Protein AF-A0A7L3KL77-F1 (afdb_monomer)

Radius of gyration: 14.62 Å; Cα contacts (8 Å, |Δi|>4): 148; chains: 1; bounding box: 32×28×43 Å

Mean predicted aligned error: 2.87 Å

Structure (mmCIF, N/CA/C/O backbone):
data_AF-A0A7L3KL77-F1
#
_entry.id   AF-A0A7L3KL77-F1
#
loop_
_atom_site.group_PDB
_atom_site.id
_atom_site.type_symbol
_atom_site.label_atom_id
_atom_sit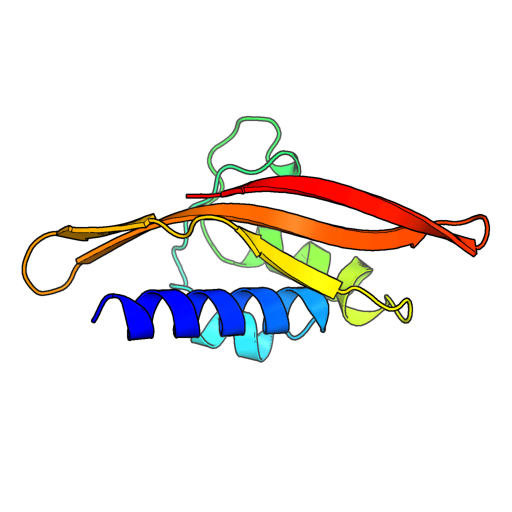e.label_alt_id
_atom_site.label_comp_id
_atom_site.label_asym_id
_atom_site.label_entity_id
_atom_site.label_seq_id
_atom_site.pdbx_PDB_ins_code
_atom_site.Cartn_x
_atom_site.Cartn_y
_atom_site.Cartn_z
_atom_site.occupancy
_atom_site.B_iso_or_equiv
_atom_site.auth_seq_id
_atom_site.auth_comp_id
_atom_site.auth_asym_id
_atom_site.auth_atom_id
_atom_site.pdbx_PDB_model_num
ATOM 1 N N . ARG A 1 1 ? -11.208 10.706 14.301 1.00 85.50 1 ARG A N 1
ATOM 2 C CA . ARG A 1 1 ? -11.342 9.278 13.919 1.00 85.50 1 ARG A CA 1
ATOM 3 C C . ARG A 1 1 ? -11.305 8.999 12.419 1.00 85.50 1 ARG A C 1
ATOM 5 O O . ARG A 1 1 ? -10.241 8.639 11.952 1.00 85.50 1 ARG A O 1
ATOM 12 N N . LYS A 1 2 ? -12.370 9.197 11.617 1.00 94.06 2 LYS A N 1
ATOM 13 C CA . LYS A 1 2 ? -12.310 8.886 10.161 1.00 94.06 2 LYS A CA 1
ATOM 14 C C . LYS A 1 2 ? -11.172 9.611 9.423 1.00 94.06 2 LYS A C 1
ATOM 16 O O . LYS A 1 2 ? -10.428 8.984 8.688 1.00 94.06 2 LYS A O 1
ATOM 21 N N . GLN A 1 3 ? -11.009 10.909 9.683 1.00 95.50 3 GLN A N 1
ATOM 22 C CA . GLN A 1 3 ? -9.917 11.716 9.119 1.00 95.50 3 GLN A CA 1
ATOM 23 C C . GLN A 1 3 ? -8.521 11.270 9.584 1.00 95.50 3 GLN A C 1
ATOM 25 O O . GLN A 1 3 ? -7.562 11.402 8.840 1.00 95.50 3 GLN A O 1
ATOM 30 N N . GLU A 1 4 ? -8.397 10.715 10.793 1.00 96.31 4 GLU A N 1
ATOM 31 C CA . GLU A 1 4 ? -7.112 10.203 11.292 1.00 96.31 4 GLU A CA 1
ATOM 32 C C . GLU A 1 4 ? -6.728 8.908 10.577 1.00 96.31 4 GLU A C 1
ATOM 34 O O . GLU A 1 4 ? -5.576 8.769 10.192 1.00 96.31 4 GLU A O 1
ATOM 39 N N . ILE A 1 5 ? -7.692 8.007 10.340 1.00 97.88 5 ILE A N 1
ATOM 40 C CA . ILE A 1 5 ? -7.462 6.786 9.554 1.00 97.88 5 ILE A CA 1
ATOM 41 C C . ILE A 1 5 ? -7.016 7.147 8.136 1.00 97.88 5 ILE A C 1
ATOM 43 O O . ILE A 1 5 ? -5.992 6.649 7.692 1.00 97.88 5 ILE A O 1
ATOM 47 N N . ILE A 1 6 ? -7.714 8.078 7.470 1.00 97.88 6 ILE A N 1
ATOM 48 C CA . ILE A 1 6 ? -7.322 8.555 6.132 1.00 97.88 6 ILE A CA 1
ATOM 49 C C . ILE A 1 6 ? -5.896 9.115 6.157 1.00 97.88 6 ILE A C 1
ATOM 51 O O . ILE A 1 6 ? -5.075 8.726 5.334 1.00 97.88 6 ILE A O 1
ATOM 55 N N . LYS A 1 7 ? -5.574 9.964 7.138 1.00 97.81 7 LYS A N 1
ATOM 56 C CA . LYS A 1 7 ? -4.239 10.553 7.274 1.00 97.81 7 LYS A CA 1
ATOM 57 C C . LYS A 1 7 ? -3.145 9.502 7.495 1.00 97.81 7 LYS A C 1
ATOM 59 O O . LYS A 1 7 ? -2.063 9.625 6.931 1.00 97.81 7 LYS A O 1
ATOM 64 N N . ILE A 1 8 ? -3.401 8.478 8.310 1.00 98.06 8 ILE A N 1
ATOM 65 C CA . ILE A 1 8 ? -2.444 7.382 8.528 1.00 98.06 8 ILE A CA 1
ATOM 66 C C . ILE A 1 8 ? -2.271 6.566 7.240 1.00 98.06 8 ILE A C 1
ATOM 68 O O . ILE A 1 8 ? -1.147 6.218 6.889 1.00 98.06 8 ILE A O 1
ATOM 72 N N . THR A 1 9 ? -3.348 6.315 6.490 1.00 98.31 9 THR A N 1
ATOM 73 C CA . THR A 1 9 ? -3.274 5.660 5.175 1.00 98.31 9 THR A CA 1
ATOM 74 C C . THR A 1 9 ? -2.462 6.483 4.168 1.00 98.31 9 THR A C 1
ATOM 76 O O . THR A 1 9 ? -1.654 5.921 3.433 1.00 98.31 9 THR A O 1
ATOM 79 N N . GLU A 1 10 ? -2.610 7.810 4.152 1.00 97.81 10 GLU A N 1
ATOM 80 C CA . GLU A 1 10 ? -1.788 8.700 3.318 1.00 97.81 10 GLU A CA 1
ATOM 81 C C . GLU A 1 10 ? -0.299 8.599 3.682 1.00 97.81 10 GLU A C 1
ATOM 83 O O . GLU A 1 10 ? 0.538 8.455 2.791 1.00 97.81 10 GLU A O 1
ATOM 88 N N . GLN A 1 11 ? 0.029 8.592 4.979 1.00 98.25 11 GLN A N 1
ATOM 89 C CA . GLN A 1 11 ? 1.403 8.420 5.471 1.00 98.25 11 GLN A CA 1
ATOM 90 C C . GLN A 1 11 ? 1.987 7.049 5.106 1.00 98.25 11 GLN A C 1
ATOM 92 O O . GLN A 1 11 ? 3.151 6.954 4.720 1.00 98.25 11 GLN A O 1
ATOM 97 N N . LEU A 1 12 ? 1.177 5.990 5.183 1.00 98.31 12 LEU A N 1
ATOM 98 C CA . LEU A 1 12 ? 1.571 4.644 4.770 1.00 98.31 12 LEU A CA 1
ATOM 99 C C . LEU A 1 12 ? 1.932 4.604 3.278 1.00 98.31 12 LEU A C 1
ATOM 101 O O . LEU A 1 12 ? 2.976 4.078 2.898 1.00 98.31 12 LEU A O 1
ATOM 105 N N . ILE A 1 13 ? 1.089 5.195 2.429 1.00 97.44 13 ILE A N 1
ATOM 106 C CA . ILE A 1 13 ? 1.313 5.271 0.979 1.00 97.44 13 ILE A CA 1
ATOM 107 C C . ILE A 1 13 ? 2.544 6.122 0.652 1.00 97.44 13 ILE A C 1
ATOM 109 O O . ILE A 1 13 ? 3.297 5.785 -0.262 1.00 97.44 13 ILE A O 1
ATOM 113 N N . GLU A 1 14 ? 2.766 7.215 1.381 1.00 96.31 14 GLU A N 1
ATOM 114 C CA . GLU A 1 14 ? 3.960 8.047 1.234 1.00 96.31 14 GLU A CA 1
ATOM 115 C C . GLU A 1 14 ? 5.237 7.261 1.558 1.00 96.31 14 GLU A C 1
ATOM 117 O O . GLU A 1 14 ? 6.185 7.295 0.772 1.00 96.31 14 GLU A O 1
ATOM 122 N N . ALA A 1 15 ? 5.238 6.481 2.644 1.00 97.12 15 ALA A N 1
ATOM 123 C CA . ALA A 1 15 ? 6.352 5.600 2.987 1.00 97.12 15 ALA A CA 1
ATOM 124 C C . ALA A 1 15 ? 6.650 4.590 1.863 1.00 97.12 15 ALA A C 1
ATOM 126 O O . ALA A 1 15 ? 7.804 4.433 1.463 1.00 97.12 15 ALA A O 1
ATOM 127 N N . VAL A 1 16 ? 5.613 3.971 1.282 1.00 96.44 16 VAL A N 1
ATOM 128 C CA . VAL A 1 16 ? 5.753 3.067 0.123 1.00 96.44 16 VAL A CA 1
ATOM 129 C C . VAL A 1 16 ? 6.335 3.795 -1.093 1.00 96.44 16 VAL A C 1
ATOM 131 O O . VAL A 1 16 ? 7.287 3.307 -1.700 1.00 96.44 16 VAL A O 1
ATOM 134 N N . ASN A 1 17 ? 5.797 4.964 -1.453 1.00 94.50 17 ASN A N 1
ATOM 135 C CA . ASN A 1 17 ? 6.242 5.721 -2.630 1.00 94.50 17 ASN A CA 1
ATOM 136 C C . ASN A 1 17 ? 7.699 6.190 -2.513 1.00 94.50 17 ASN A C 1
ATOM 138 O O . ASN A 1 17 ? 8.398 6.245 -3.522 1.00 94.50 17 ASN A O 1
ATOM 142 N N . ASN A 1 18 ? 8.150 6.501 -1.297 1.00 94.06 18 ASN A N 1
ATOM 143 C CA . ASN A 1 18 ? 9.521 6.924 -1.018 1.00 94.06 18 ASN A CA 1
ATOM 144 C C . ASN A 1 18 ? 10.482 5.746 -0.788 1.00 94.06 18 ASN A C 1
ATOM 146 O O . ASN A 1 18 ? 11.681 5.963 -0.618 1.00 94.06 18 ASN A O 1
ATOM 150 N N . GLY A 1 19 ? 9.979 4.508 -0.750 1.00 95.56 19 GLY A N 1
ATOM 151 C CA . GLY A 1 19 ? 10.781 3.341 -0.391 1.00 95.56 19 GLY A CA 1
ATOM 152 C C . GLY A 1 19 ? 11.332 3.397 1.039 1.00 95.56 19 GLY A C 1
ATOM 153 O O . GLY A 1 19 ? 12.381 2.811 1.305 1.00 95.56 19 GLY A O 1
ATOM 154 N N . ASP A 1 20 ? 10.637 4.077 1.955 1.00 96.44 20 ASP A N 1
ATOM 155 C CA . ASP A 1 20 ? 11.007 4.194 3.367 1.00 96.44 20 ASP A CA 1
ATOM 156 C C . ASP A 1 20 ? 10.393 3.046 4.179 1.00 96.44 20 ASP A C 1
ATOM 158 O O . ASP A 1 20 ? 9.260 3.111 4.669 1.00 96.44 20 ASP A O 1
ATOM 162 N N . PHE A 1 21 ? 11.162 1.964 4.314 1.00 97.56 21 PHE A N 1
ATOM 163 C CA . PHE A 1 21 ? 10.721 0.794 5.068 1.00 97.56 21 PHE A CA 1
ATOM 164 C C . PHE A 1 21 ? 10.583 1.078 6.568 1.00 97.56 21 PHE A C 1
ATOM 166 O O . PHE A 1 21 ? 9.746 0.469 7.230 1.00 97.56 21 PHE A O 1
ATOM 173 N N . GLU A 1 22 ? 11.380 1.991 7.126 1.00 97.56 22 GLU A N 1
ATOM 174 C CA . GLU A 1 22 ? 11.331 2.284 8.558 1.00 97.56 22 GLU A CA 1
ATOM 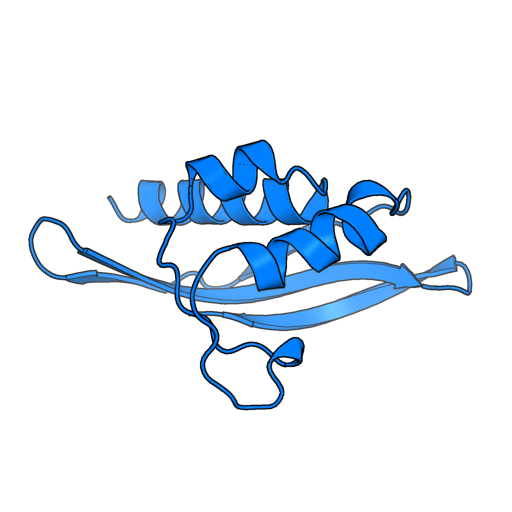175 C C . GLU A 1 22 ? 10.028 3.007 8.918 1.00 97.56 22 GLU A C 1
ATOM 177 O O . GLU A 1 22 ? 9.382 2.662 9.909 1.00 97.56 22 GLU A O 1
ATOM 182 N N . ALA A 1 23 ? 9.608 3.976 8.100 1.00 97.94 23 ALA A N 1
ATOM 183 C CA . ALA A 1 23 ? 8.316 4.636 8.254 1.00 97.94 23 ALA A CA 1
ATOM 184 C C . ALA A 1 23 ? 7.146 3.660 8.054 1.00 97.94 23 ALA A C 1
ATOM 186 O O . ALA A 1 23 ? 6.216 3.655 8.860 1.00 97.94 23 ALA A O 1
ATOM 187 N N . TYR A 1 24 ? 7.221 2.793 7.038 1.00 98.44 24 TYR A N 1
ATOM 188 C CA . TYR A 1 24 ? 6.219 1.752 6.786 1.00 98.44 24 TYR A CA 1
ATOM 189 C C . TYR A 1 24 ? 6.068 0.805 7.991 1.00 98.44 24 TYR A C 1
ATOM 191 O O . TYR A 1 24 ? 4.966 0.612 8.506 1.00 98.44 24 TYR A O 1
ATOM 199 N N . ALA A 1 25 ? 7.182 0.296 8.526 1.00 97.94 25 ALA A N 1
ATOM 200 C CA . ALA A 1 25 ? 7.192 -0.631 9.658 1.00 97.94 25 ALA A CA 1
ATOM 201 C C . ALA A 1 25 ? 6.743 -0.011 10.993 1.00 97.94 25 ALA A C 1
ATOM 203 O O . ALA A 1 25 ? 6.365 -0.742 11.902 1.00 97.94 25 ALA A O 1
ATOM 204 N N . LYS A 1 26 ? 6.770 1.322 11.139 1.00 98.06 26 LYS A N 1
ATOM 205 C CA . LYS A 1 26 ? 6.211 2.013 12.318 1.00 98.06 26 LYS A CA 1
ATOM 206 C C . LYS A 1 26 ? 4.685 2.075 12.307 1.00 98.06 26 LYS A C 1
ATOM 208 O O . LYS A 1 26 ? 4.089 2.263 13.364 1.00 98.06 26 LYS A O 1
ATOM 213 N N . ILE A 1 27 ? 4.073 1.986 11.127 1.00 97.94 27 ILE A N 1
ATOM 214 C CA . ILE A 1 27 ? 2.619 2.062 10.947 1.00 97.94 27 ILE A CA 1
ATOM 215 C C . ILE A 1 27 ? 2.003 0.659 10.957 1.00 97.94 27 ILE A C 1
ATOM 217 O O . ILE A 1 27 ? 0.926 0.467 11.518 1.00 97.94 27 ILE A O 1
ATOM 221 N N . CYS A 1 28 ? 2.675 -0.314 10.341 1.00 98.00 28 CYS A N 1
ATOM 222 C CA . CYS A 1 28 ? 2.187 -1.684 10.220 1.00 98.00 28 CYS A CA 1
ATOM 223 C C . CYS A 1 28 ? 2.465 -2.530 11.469 1.00 98.00 28 CYS A C 1
ATOM 225 O O . CYS A 1 28 ? 3.524 -2.430 12.087 1.00 98.00 28 CYS A O 1
ATOM 227 N N . ASP A 1 29 ? 1.528 -3.422 11.794 1.00 98.12 29 ASP A N 1
ATOM 228 C CA . ASP A 1 29 ? 1.743 -4.457 12.805 1.00 98.12 29 ASP A CA 1
ATOM 229 C C . ASP A 1 29 ? 2.804 -5.474 12.322 1.00 98.12 29 ASP A C 1
ATOM 231 O O . ASP A 1 29 ? 2.795 -5.840 11.144 1.00 98.12 29 ASP A O 1
ATOM 235 N N . PRO A 1 30 ? 3.716 -5.970 13.181 1.00 97.69 30 PRO A 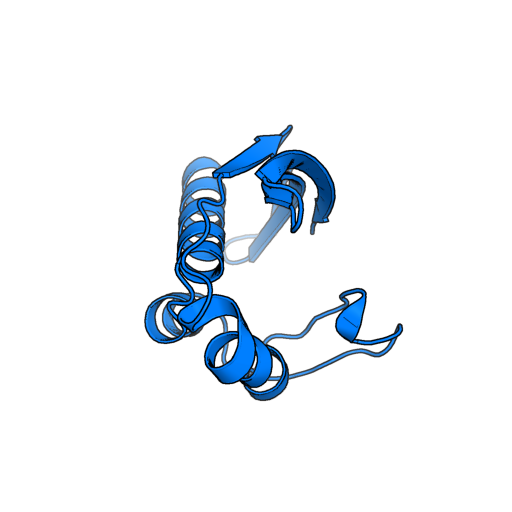N 1
ATOM 236 C CA . PRO A 1 30 ? 4.702 -6.979 12.785 1.00 97.69 30 PRO A CA 1
ATOM 237 C C . PRO A 1 30 ? 4.104 -8.288 12.246 1.00 97.69 30 PRO A C 1
ATOM 239 O O . PRO A 1 30 ? 4.780 -8.975 11.482 1.00 97.69 30 PRO A O 1
ATOM 242 N N . GLY A 1 31 ? 2.873 -8.629 12.641 1.00 97.44 31 GLY A N 1
ATOM 243 C CA . GLY A 1 31 ? 2.074 -9.752 12.147 1.00 97.44 31 GLY A CA 1
ATOM 244 C C . GLY A 1 31 ? 1.050 -9.345 11.082 1.00 97.44 31 GLY A C 1
ATOM 245 O O . GLY A 1 31 ? 0.020 -10.006 10.949 1.00 97.44 31 GLY A O 1
ATOM 246 N N . LEU A 1 32 ? 1.293 -8.249 10.347 1.00 98.06 32 LEU A N 1
ATOM 247 C CA . LEU A 1 32 ? 0.457 -7.818 9.224 1.00 98.06 32 LEU A CA 1
ATOM 248 C C . LEU A 1 32 ? 0.176 -8.992 8.281 1.00 98.06 32 LEU A C 1
ATOM 250 O O . LEU A 1 32 ? 1.084 -9.731 7.907 1.00 98.06 32 LEU A O 1
ATOM 254 N N . THR A 1 33 ? -1.081 -9.123 7.865 1.00 98.25 33 THR A N 1
ATOM 255 C CA . THR A 1 33 ? -1.481 -10.069 6.823 1.00 98.25 33 THR A CA 1
ATOM 256 C C . THR A 1 33 ? -1.832 -9.320 5.546 1.00 98.25 33 THR A C 1
ATOM 258 O O . THR A 1 33 ? -2.326 -8.193 5.612 1.00 98.25 33 THR A O 1
ATOM 261 N N . SER A 1 34 ? -1.574 -9.919 4.385 1.00 97.81 34 SER A N 1
ATOM 262 C CA . SER A 1 34 ? -1.852 -9.273 3.102 1.00 97.81 34 SER A CA 1
ATOM 263 C C . SER A 1 34 ? -2.319 -10.246 2.020 1.00 97.81 34 SER A C 1
ATOM 265 O O . SER A 1 34 ? -1.924 -11.415 1.965 1.00 97.81 34 SER A O 1
ATOM 267 N N . PHE A 1 35 ? -3.181 -9.716 1.151 1.00 97.62 35 PHE A N 1
ATOM 268 C CA . PHE A 1 35 ? -3.501 -10.262 -0.160 1.00 97.62 35 PHE A CA 1
ATOM 269 C C . PHE A 1 35 ? -3.194 -9.188 -1.197 1.00 97.62 35 PHE A C 1
ATOM 271 O O . PHE A 1 35 ? -3.840 -8.146 -1.233 1.00 97.62 35 PHE A O 1
ATOM 278 N N . GLU A 1 36 ? -2.219 -9.464 -2.050 1.00 96.69 36 GLU A N 1
ATOM 279 C CA . GLU A 1 36 ? -1.777 -8.564 -3.111 1.00 96.69 36 GLU A CA 1
ATOM 280 C C . GLU A 1 36 ? -1.446 -9.373 -4.374 1.00 96.69 36 GLU A C 1
ATOM 282 O O . GLU A 1 36 ? -1.225 -10.590 -4.282 1.00 96.69 36 GLU A O 1
ATOM 287 N N . PRO A 1 37 ? -1.440 -8.756 -5.571 1.00 96.81 37 PRO A N 1
ATOM 288 C CA . PRO A 1 37 ? -1.109 -9.454 -6.815 1.00 96.81 37 PRO A CA 1
ATOM 289 C C . PRO A 1 37 ? 0.206 -10.244 -6.735 1.00 96.81 37 PRO A C 1
ATOM 291 O O . PRO A 1 37 ? 0.298 -11.363 -7.241 1.00 96.81 37 PRO A O 1
ATOM 294 N N . GLU A 1 38 ? 1.196 -9.695 -6.036 1.00 96.94 38 GLU A N 1
ATOM 295 C CA . GLU A 1 38 ? 2.518 -10.264 -5.793 1.00 96.94 38 GLU A CA 1
ATOM 296 C C . GLU A 1 38 ? 2.478 -11.559 -4.965 1.00 96.94 38 GLU A C 1
ATOM 298 O O . GLU A 1 38 ? 3.347 -12.415 -5.131 1.00 96.94 38 GLU A O 1
ATOM 303 N N . ALA A 1 39 ? 1.460 -11.742 -4.118 1.00 97.31 39 ALA A N 1
ATOM 304 C CA . ALA A 1 39 ? 1.261 -12.941 -3.303 1.00 97.31 39 ALA A CA 1
ATOM 305 C C . ALA A 1 39 ? 0.608 -14.106 -4.077 1.00 97.31 39 ALA A C 1
ATOM 307 O O . ALA A 1 39 ? 0.430 -15.206 -3.541 1.00 97.31 39 ALA A O 1
ATOM 308 N N . LEU A 1 40 ? 0.248 -13.890 -5.349 1.00 97.12 40 LEU A N 1
ATOM 309 C CA . LEU A 1 40 ? -0.286 -14.911 -6.258 1.00 97.12 40 LEU A CA 1
ATOM 310 C C . LEU A 1 40 ? -1.498 -15.667 -5.679 1.00 97.12 40 LEU A C 1
ATOM 312 O O . LEU A 1 40 ? -1.634 -16.879 -5.851 1.00 97.12 40 LEU A O 1
ATOM 316 N N . GLY A 1 41 ? -2.372 -14.944 -4.975 1.00 97.00 41 GLY A N 1
ATOM 317 C CA . GLY A 1 41 ? -3.590 -15.489 -4.367 1.00 97.00 41 GLY A CA 1
ATOM 318 C C . GLY A 1 41 ? -3.391 -16.208 -3.028 1.00 97.00 41 GLY A C 1
ATOM 319 O O . GLY A 1 41 ? -4.339 -16.815 -2.535 1.00 97.00 41 GLY A O 1
ATOM 320 N N . ASN A 1 42 ? -2.198 -16.148 -2.431 1.00 98.31 42 ASN A N 1
ATOM 321 C CA . ASN A 1 42 ? -1.929 -16.697 -1.102 1.00 98.31 42 ASN A CA 1
ATOM 322 C C . ASN A 1 42 ? -2.011 -15.609 -0.030 1.00 98.31 42 ASN A C 1
ATOM 324 O O . ASN A 1 42 ? -1.754 -14.439 -0.304 1.00 98.31 42 ASN A O 1
ATOM 328 N N . LEU A 1 43 ? -2.339 -16.022 1.194 1.00 98.19 43 LEU A N 1
ATOM 329 C CA . LEU A 1 43 ? -2.223 -15.172 2.371 1.00 98.19 43 LEU A CA 1
ATOM 330 C C . LEU A 1 43 ? -0.747 -15.076 2.758 1.00 98.19 43 LEU A C 1
ATOM 332 O O . LEU A 1 43 ? -0.110 -16.101 3.013 1.00 98.19 43 LEU A O 1
ATOM 336 N N . VAL A 1 44 ? -0.225 -13.859 2.817 1.00 98.31 44 VAL A N 1
ATOM 337 C CA . VAL A 1 44 ? 1.106 -13.571 3.357 1.00 98.31 44 VAL A CA 1
ATOM 338 C C . VAL A 1 44 ? 0.954 -13.046 4.779 1.00 98.31 44 VAL A C 1
ATOM 340 O O . VAL A 1 44 ? -0.006 -12.338 5.078 1.00 98.31 44 VAL A O 1
ATOM 343 N N . GLU A 1 45 ? 1.895 -13.403 5.651 1.00 98.38 45 GLU A N 1
ATOM 344 C CA . GLU A 1 45 ? 1.970 -12.925 7.030 1.00 98.38 45 GLU A CA 1
ATOM 345 C C . GLU A 1 45 ? 3.377 -12.396 7.327 1.00 98.38 45 GLU A C 1
ATOM 347 O O . GLU A 1 45 ? 4.386 -12.987 6.927 1.00 98.38 45 GLU A O 1
ATOM 352 N N . GLY A 1 46 ? 3.429 -11.288 8.058 1.00 97.81 46 GLY A N 1
ATOM 353 C CA . GLY A 1 46 ? 4.653 -10.642 8.493 1.00 97.81 46 GLY A CA 1
ATOM 354 C C . GLY A 1 46 ? 5.248 -9.677 7.469 1.00 97.81 46 GLY A C 1
ATOM 355 O O . GLY A 1 46 ? 4.782 -9.508 6.345 1.00 97.81 46 GLY A O 1
ATOM 356 N N . MET A 1 47 ? 6.323 -9.012 7.886 1.00 98.06 47 MET A N 1
ATOM 357 C CA . MET A 1 47 ? 6.869 -7.855 7.167 1.00 98.06 47 MET A CA 1
ATOM 358 C C . MET A 1 47 ? 7.947 -8.200 6.132 1.00 98.06 47 MET A C 1
ATOM 360 O O . MET A 1 47 ? 8.279 -7.364 5.289 1.00 98.06 47 MET A O 1
ATOM 364 N N . ASP A 1 48 ? 8.516 -9.407 6.180 1.00 97.81 48 ASP A N 1
ATOM 365 C CA . ASP A 1 48 ? 9.678 -9.771 5.359 1.00 97.81 48 ASP A CA 1
ATOM 366 C C . ASP A 1 48 ? 9.345 -9.877 3.865 1.00 97.81 48 ASP A C 1
ATOM 368 O O . ASP A 1 48 ? 10.173 -9.514 3.026 1.00 97.81 48 ASP A O 1
ATOM 372 N N . PHE A 1 49 ? 8.119 -10.290 3.523 1.00 98.12 49 PHE A N 1
ATOM 373 C CA . PHE A 1 49 ? 7.653 -10.319 2.135 1.00 98.12 49 PHE A CA 1
ATOM 374 C C . PHE A 1 49 ? 7.674 -8.919 1.508 1.00 98.12 49 PHE A C 1
ATOM 376 O O . PHE A 1 49 ? 8.218 -8.722 0.422 1.00 98.12 49 PHE A O 1
ATOM 383 N N . HIS A 1 50 ? 7.167 -7.919 2.232 1.00 98.19 50 HIS A N 1
ATOM 384 C CA . HIS A 1 50 ? 7.148 -6.531 1.778 1.00 98.19 50 HIS A CA 1
ATOM 385 C C . HIS A 1 50 ? 8.551 -5.908 1.803 1.00 98.19 50 HIS A C 1
ATOM 387 O O . HIS A 1 50 ? 8.936 -5.229 0.848 1.00 98.19 50 HIS A O 1
ATOM 393 N N . ARG A 1 51 ? 9.358 -6.187 2.843 1.00 97.62 51 ARG A N 1
ATOM 394 C CA . ARG A 1 51 ? 10.749 -5.704 2.982 1.00 97.62 51 ARG A CA 1
ATOM 395 C C . ARG A 1 51 ? 11.577 -5.971 1.725 1.00 97.62 51 ARG A C 1
ATOM 397 O O . ARG A 1 51 ? 12.322 -5.093 1.290 1.00 97.62 51 ARG A O 1
ATOM 404 N N . PHE A 1 52 ? 11.403 -7.140 1.106 1.00 97.75 52 PHE A N 1
ATOM 405 C CA . PHE A 1 52 ? 12.077 -7.488 -0.143 1.00 97.75 52 PHE A CA 1
ATOM 406 C C . PHE A 1 52 ? 11.888 -6.417 -1.234 1.00 97.75 52 PHE A C 1
ATOM 408 O O . PHE A 1 52 ? 12.863 -6.012 -1.872 1.00 97.75 52 PHE A O 1
ATOM 415 N N . TYR A 1 53 ? 10.666 -5.911 -1.426 1.00 97.56 53 TYR A N 1
ATOM 416 C CA . TYR A 1 53 ? 10.369 -4.882 -2.427 1.00 97.56 53 TYR A CA 1
ATOM 417 C C . TYR A 1 53 ? 10.955 -3.519 -2.061 1.00 97.56 53 TYR A C 1
ATOM 419 O O . TYR A 1 53 ? 11.439 -2.805 -2.944 1.00 97.56 53 TYR A O 1
ATOM 427 N N . PHE A 1 54 ? 10.984 -3.175 -0.772 1.00 96.69 54 PHE A N 1
ATOM 428 C CA . PHE A 1 54 ? 11.636 -1.953 -0.304 1.00 96.69 54 PHE A CA 1
ATOM 429 C C . PHE A 1 54 ? 13.135 -1.956 -0.617 1.00 96.69 54 PHE A C 1
ATOM 431 O O . PHE A 1 54 ? 13.638 -1.012 -1.227 1.00 96.69 54 PHE A O 1
ATOM 438 N N . GLU A 1 55 ? 13.845 -3.032 -0.282 1.00 94.88 55 GLU A N 1
ATOM 439 C CA . GLU A 1 55 ? 15.304 -3.129 -0.441 1.00 94.88 55 GLU A CA 1
ATOM 440 C C . GLU A 1 55 ? 15.751 -3.278 -1.905 1.00 94.88 55 GLU A C 1
ATOM 442 O O . GLU A 1 55 ? 16.838 -2.832 -2.293 1.00 94.88 55 GLU A O 1
ATOM 447 N N . ASN A 1 56 ? 14.923 -3.907 -2.742 1.00 94.06 56 ASN A N 1
ATOM 448 C CA . ASN A 1 56 ? 15.323 -4.274 -4.100 1.00 94.06 56 ASN A CA 1
ATOM 449 C C . ASN A 1 56 ? 14.730 -3.389 -5.192 1.00 94.06 56 ASN A C 1
ATOM 451 O O . ASN A 1 56 ? 15.346 -3.286 -6.255 1.00 94.06 56 ASN A O 1
ATOM 455 N N . TRP A 1 57 ? 13.598 -2.728 -4.940 1.00 90.19 57 TRP A N 1
ATOM 456 C CA . TRP A 1 57 ? 12.903 -1.942 -5.956 1.00 90.19 57 TRP A CA 1
ATOM 457 C C . TRP A 1 57 ? 12.581 -0.519 -5.504 1.00 90.19 57 TRP A C 1
ATOM 459 O O . TRP A 1 57 ? 13.076 0.424 -6.123 1.00 90.19 57 TRP A O 1
ATOM 469 N N . LEU A 1 58 ? 11.792 -0.349 -4.442 1.00 89.50 58 LEU A N 1
ATOM 470 C CA . LEU A 1 58 ? 11.226 0.957 -4.086 1.00 89.50 58 LEU A CA 1
ATOM 471 C C . LEU A 1 58 ? 12.313 1.956 -3.675 1.00 89.50 58 LEU A C 1
ATOM 473 O O . LEU A 1 58 ? 12.362 3.050 -4.228 1.00 89.50 58 LEU A O 1
ATOM 477 N N . SER A 1 59 ? 13.255 1.555 -2.815 1.00 82.00 59 SER A N 1
ATOM 478 C CA . SER A 1 59 ? 14.365 2.425 -2.374 1.00 82.00 59 SER A CA 1
ATOM 479 C C . SER A 1 59 ? 15.332 2.830 -3.492 1.00 82.00 59 SER A C 1
ATOM 481 O O . SER A 1 59 ? 16.092 3.785 -3.348 1.00 82.00 59 SER A O 1
ATOM 483 N N . LYS A 1 60 ? 15.328 2.106 -4.618 1.00 86.00 60 LYS A N 1
ATOM 484 C CA . LYS A 1 60 ? 16.203 2.361 -5.773 1.00 86.00 60 LYS A CA 1
ATOM 485 C C . LYS A 1 60 ? 15.488 3.120 -6.892 1.00 86.00 60 LYS A C 1
ATOM 487 O O . LYS A 1 60 ? 16.108 3.437 -7.911 1.00 86.00 60 LYS A O 1
ATOM 492 N N . ASN A 1 61 ? 14.188 3.377 -6.750 1.00 81.88 61 ASN A N 1
ATOM 493 C CA . ASN A 1 61 ? 13.393 3.997 -7.794 1.00 81.88 61 ASN A CA 1
ATOM 494 C C . ASN A 1 61 ? 13.462 5.527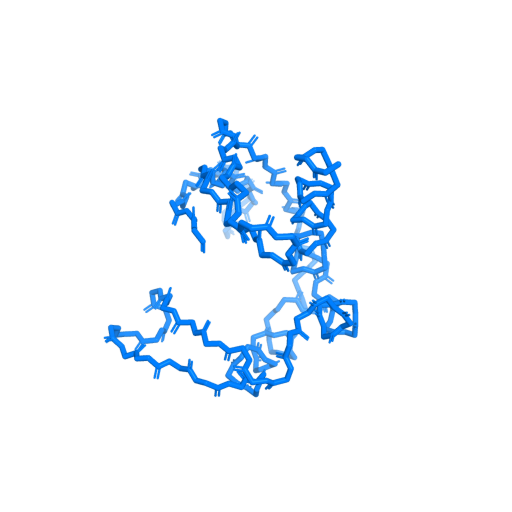 -7.715 1.00 81.88 61 ASN A C 1
ATOM 496 O O . ASN A 1 61 ? 12.751 6.160 -6.948 1.00 81.88 61 ASN A O 1
ATOM 500 N N . ASN A 1 62 ? 14.274 6.131 -8.584 1.00 80.31 62 ASN A N 1
ATOM 501 C CA . ASN A 1 62 ? 14.419 7.590 -8.660 1.00 80.31 62 ASN A CA 1
ATOM 502 C C . ASN A 1 62 ? 13.379 8.272 -9.567 1.00 80.31 62 ASN A C 1
ATOM 504 O O . ASN A 1 62 ? 13.503 9.463 -9.862 1.00 80.31 62 ASN A O 1
ATOM 508 N N . LYS A 1 63 ? 12.392 7.535 -10.091 1.00 87.25 63 LYS A N 1
ATOM 509 C CA . LYS A 1 63 ? 11.358 8.124 -10.948 1.00 87.25 63 LYS A CA 1
ATOM 510 C C . LYS A 1 63 ? 10.256 8.758 -10.099 1.00 87.25 63 LYS A C 1
ATOM 512 O O . LYS A 1 63 ? 9.864 8.169 -9.097 1.00 87.25 63 LYS A O 1
ATOM 517 N N . PRO A 1 64 ? 9.697 9.905 -10.523 1.00 88.56 64 PRO A N 1
ATOM 518 C CA . PRO A 1 64 ? 8.593 10.519 -9.805 1.00 88.56 64 PRO A CA 1
ATOM 519 C C . PRO A 1 64 ? 7.368 9.599 -9.834 1.00 88.56 64 PRO A C 1
ATOM 521 O O . PRO A 1 64 ? 6.937 9.150 -10.902 1.00 88.56 64 PRO A O 1
ATOM 524 N N . ILE A 1 65 ? 6.817 9.350 -8.649 1.00 93.88 65 ILE A N 1
ATOM 525 C CA . ILE A 1 65 ? 5.542 8.670 -8.435 1.00 93.88 65 ILE A CA 1
ATOM 526 C C . ILE A 1 65 ? 4.621 9.648 -7.710 1.00 93.88 65 ILE A C 1
ATOM 528 O O . ILE A 1 65 ? 5.020 10.285 -6.739 1.00 93.88 65 ILE A O 1
ATOM 532 N N . HIS A 1 66 ? 3.384 9.765 -8.180 1.00 95.12 66 HIS A N 1
ATOM 533 C CA . HIS A 1 66 ? 2.333 10.502 -7.489 1.00 95.12 66 HIS A CA 1
ATOM 534 C C . HIS A 1 66 ? 1.149 9.575 -7.249 1.00 95.12 66 HIS A C 1
ATOM 536 O O . HIS A 1 66 ? 0.706 8.888 -8.168 1.00 95.12 66 HIS A O 1
ATOM 542 N N . THR A 1 67 ? 0.646 9.540 -6.018 1.00 97.31 67 THR A N 1
ATOM 543 C CA . THR A 1 67 ? -0.522 8.732 -5.664 1.00 97.31 67 THR A CA 1
ATOM 544 C C . THR A 1 67 ? -1.672 9.629 -5.227 1.00 97.31 67 THR A C 1
ATOM 546 O O . THR A 1 67 ? -1.465 10.587 -4.488 1.00 97.31 67 THR A O 1
ATOM 549 N N . THR A 1 68 ? -2.888 9.292 -5.649 1.00 97.75 68 THR A N 1
ATOM 550 C CA . THR A 1 68 ? -4.130 9.931 -5.204 1.00 97.75 68 THR A CA 1
ATOM 551 C C . THR A 1 68 ? -5.082 8.875 -4.648 1.00 97.75 68 THR A C 1
ATOM 553 O O . THR A 1 68 ? -5.345 7.868 -5.30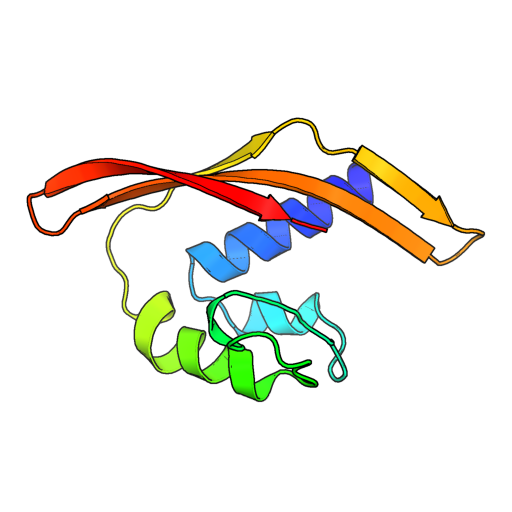8 1.00 97.75 68 THR A O 1
ATOM 556 N N . ILE A 1 69 ? -5.621 9.119 -3.452 1.00 97.94 69 ILE A N 1
ATOM 557 C CA . ILE A 1 69 ? -6.687 8.307 -2.855 1.00 97.94 69 ILE A CA 1
ATOM 558 C C . ILE A 1 69 ? -8.032 8.839 -3.351 1.00 97.94 69 ILE A C 1
ATOM 560 O O . ILE A 1 69 ? -8.366 10.004 -3.135 1.00 97.94 69 ILE A O 1
ATOM 564 N N . LEU A 1 70 ? -8.818 7.989 -4.004 1.00 97.81 70 LEU A N 1
ATOM 565 C CA . LEU A 1 70 ? -10.171 8.313 -4.440 1.00 97.81 70 LEU A CA 1
ATOM 566 C C . LEU A 1 70 ? -11.210 7.612 -3.570 1.00 97.81 70 LEU A C 1
ATOM 568 O O . LEU A 1 70 ? -11.073 6.436 -3.237 1.00 97.81 70 LEU A O 1
ATOM 572 N N . ASN A 1 71 ? -12.286 8.346 -3.274 1.00 95.62 71 ASN A N 1
ATOM 573 C CA . ASN A 1 71 ? -13.471 7.864 -2.561 1.00 95.62 71 ASN A CA 1
ATOM 574 C C . ASN A 1 71 ? -13.156 7.062 -1.278 1.00 95.62 71 ASN A C 1
ATOM 576 O O . ASN A 1 71 ? -13.688 5.962 -1.123 1.00 95.62 71 ASN A O 1
ATOM 580 N N . PRO A 1 72 ? -12.316 7.573 -0.352 1.00 97.44 72 PRO A N 1
ATOM 581 C CA . PRO A 1 72 ? -11.982 6.833 0.857 1.00 97.44 72 PRO A CA 1
ATOM 582 C C . PRO A 1 72 ? -13.225 6.610 1.717 1.00 97.44 72 PRO A C 1
ATOM 584 O O . PRO A 1 72 ? -13.895 7.559 2.138 1.00 97.44 72 PRO A O 1
ATOM 587 N N . HIS A 1 73 ? -13.518 5.349 2.014 1.00 98.00 73 HIS A N 1
ATOM 588 C CA . HIS A 1 73 ? -14.643 4.958 2.842 1.00 98.00 73 HIS A CA 1
ATOM 589 C C . HIS A 1 73 ? -14.156 4.274 4.116 1.00 98.00 73 HIS A C 1
ATOM 591 O O . HIS A 1 73 ? -13.701 3.136 4.095 1.00 98.00 73 HIS A O 1
ATOM 597 N N . VAL A 1 74 ? -14.280 4.983 5.241 1.00 98.25 74 VAL A N 1
ATOM 598 C CA . VAL A 1 74 ? -13.899 4.471 6.564 1.00 98.25 74 VAL A CA 1
ATOM 599 C C . VAL A 1 74 ? -15.120 3.940 7.309 1.00 98.25 74 VAL A C 1
ATOM 601 O O . VAL A 1 74 ? -16.071 4.695 7.574 1.00 98.25 74 VAL A O 1
ATOM 604 N N . HIS A 1 75 ? -15.044 2.678 7.723 1.00 97.75 75 HIS A N 1
ATOM 605 C CA . HIS A 1 75 ? -15.992 2.028 8.619 1.00 97.75 75 HIS A CA 1
ATOM 606 C C . HIS A 1 75 ? -15.336 1.799 9.987 1.00 97.75 75 HIS A C 1
ATOM 608 O O . HIS A 1 75 ? -14.279 1.185 10.084 1.00 97.75 75 HIS A O 1
ATOM 614 N N . VAL A 1 76 ? -15.939 2.331 11.051 1.00 97.06 76 VAL A N 1
ATOM 615 C CA . VAL A 1 76 ? -15.424 2.198 12.424 1.00 97.06 76 VAL A CA 1
ATOM 616 C C . VAL A 1 76 ? -16.099 1.001 13.082 1.00 97.06 76 VAL A C 1
ATOM 618 O O . VAL A 1 76 ? -17.323 0.890 13.027 1.00 97.06 76 VAL A O 1
ATOM 621 N N . ILE A 1 77 ? -15.308 0.133 13.709 1.00 96.62 77 ILE A N 1
ATOM 622 C CA . ILE A 1 77 ? -15.740 -1.122 14.321 1.00 96.62 77 ILE A CA 1
ATOM 623 C C . ILE A 1 77 ? -15.414 -1.052 15.815 1.00 96.62 77 ILE A C 1
ATOM 625 O O . ILE A 1 77 ? -14.279 -1.248 16.240 1.00 96.62 77 ILE A O 1
ATOM 629 N N . GLY A 1 78 ? -16.427 -0.753 16.626 1.00 95.06 78 GLY A N 1
ATOM 630 C CA . GLY A 1 78 ? -16.254 -0.612 18.071 1.00 95.06 78 GLY A CA 1
ATOM 631 C C . GLY A 1 78 ? -15.333 0.550 18.452 1.00 95.06 78 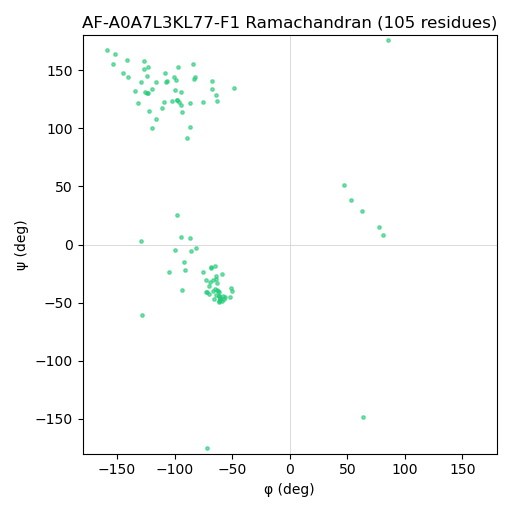GLY A C 1
ATOM 632 O O . GLY A 1 78 ? -15.300 1.590 17.787 1.00 95.06 78 GLY A O 1
ATOM 633 N N . GLU A 1 79 ? -14.621 0.379 19.563 1.00 94.31 79 GLU A N 1
ATOM 634 C CA . GLU A 1 79 ? -13.785 1.434 20.126 1.00 94.31 79 GLU A CA 1
ATOM 635 C C . GLU A 1 79 ? -12.354 1.419 19.621 1.00 94.31 79 GLU A C 1
ATOM 637 O O . GLU A 1 79 ? -11.771 2.484 19.651 1.00 94.31 79 GLU A O 1
ATOM 642 N N . ASP A 1 80 ? -11.809 0.317 19.108 1.00 95.19 80 ASP A N 1
ATOM 643 C CA . ASP A 1 80 ? -10.371 0.224 18.791 1.00 95.19 80 ASP A CA 1
ATOM 644 C C . ASP A 1 80 ? -10.071 -0.268 17.371 1.00 95.19 80 ASP A C 1
ATOM 646 O O . ASP A 1 80 ? -8.908 -0.406 17.001 1.00 95.19 80 ASP A O 1
ATOM 650 N N . ALA A 1 81 ? -11.097 -0.494 16.545 1.00 96.12 81 ALA A N 1
ATOM 651 C CA . ALA A 1 81 ? -10.915 -0.975 15.182 1.00 96.12 81 ALA A CA 1
ATOM 652 C C . ALA A 1 81 ? -11.612 -0.084 14.146 1.00 96.12 81 ALA A C 1
ATOM 654 O O . ALA A 1 81 ? -12.623 0.579 14.394 1.00 96.12 81 ALA A O 1
ATOM 655 N N . ALA A 1 82 ? -11.046 -0.069 12.946 1.00 97.56 82 ALA A N 1
ATOM 656 C CA . ALA A 1 82 ? -11.636 0.523 11.758 1.00 97.56 82 ALA A CA 1
ATOM 657 C C . ALA A 1 82 ? -11.078 -0.183 10.519 1.00 97.56 82 ALA A C 1
ATOM 659 O O . ALA A 1 82 ? -9.972 -0.711 10.560 1.00 97.56 82 ALA A O 1
ATOM 660 N N . CYS A 1 83 ? -11.822 -0.147 9.420 1.00 97.50 83 CYS A N 1
ATOM 661 C CA . CYS A 1 83 ? -11.320 -0.495 8.095 1.00 97.50 83 CYS A CA 1
ATOM 662 C C . CYS A 1 83 ? -11.534 0.676 7.132 1.00 97.50 83 CYS A C 1
ATOM 664 O O . CYS A 1 83 ? -12.432 1.508 7.327 1.00 97.50 83 CYS A O 1
ATOM 666 N N . ILE A 1 84 ? -10.689 0.761 6.108 1.00 98.50 84 ILE A N 1
ATOM 667 C CA . ILE A 1 84 ? -10.755 1.795 5.080 1.00 98.50 84 ILE A CA 1
ATOM 668 C C . ILE A 1 84 ? -10.657 1.141 3.708 1.00 98.50 84 ILE A C 1
ATOM 670 O O . ILE A 1 84 ? -9.666 0.505 3.401 1.00 98.50 84 ILE A O 1
ATOM 674 N N . ALA A 1 85 ? -11.669 1.347 2.873 1.00 98.44 85 ALA A N 1
ATOM 675 C CA . ALA A 1 85 ? -11.641 0.937 1.474 1.00 98.44 85 ALA A CA 1
ATOM 676 C C . ALA A 1 85 ? -11.492 2.166 0.577 1.00 98.44 85 ALA A C 1
ATOM 678 O O . ALA A 1 85 ? -12.104 3.206 0.847 1.00 98.44 85 ALA A O 1
ATOM 679 N N . TYR A 1 86 ? -10.690 2.073 -0.478 1.00 98.50 86 TYR A N 1
ATOM 680 C CA . TYR A 1 86 ? -10.449 3.188 -1.393 1.00 98.50 86 TYR A CA 1
ATOM 681 C C . TYR A 1 86 ? -9.936 2.713 -2.754 1.00 98.50 86 TYR A C 1
ATOM 683 O O . TYR A 1 86 ? -9.546 1.563 -2.930 1.00 98.50 86 TYR A O 1
ATOM 691 N N . ILE A 1 87 ? -9.927 3.622 -3.732 1.00 98.38 87 ILE A N 1
ATOM 692 C CA . ILE A 1 87 ? -9.241 3.404 -5.009 1.00 98.38 87 ILE A CA 1
ATOM 693 C C . ILE A 1 87 ? -7.933 4.192 -4.974 1.00 98.38 87 ILE A C 1
ATOM 695 O O . ILE A 1 87 ? -7.943 5.412 -4.790 1.00 98.38 87 ILE A O 1
ATOM 699 N N . ARG A 1 88 ? -6.806 3.514 -5.180 1.00 98.25 88 ARG A N 1
ATOM 700 C CA . ARG A 1 88 ? -5.486 4.132 -5.308 1.00 98.25 88 ARG A CA 1
ATOM 701 C C . ARG A 1 88 ? -5.177 4.382 -6.779 1.00 98.25 88 ARG A C 1
ATOM 703 O O . ARG A 1 88 ? -5.007 3.443 -7.550 1.00 98.25 88 ARG A O 1
ATOM 710 N N . LEU A 1 89 ? -5.068 5.647 -7.180 1.00 98.06 89 LEU A N 1
ATOM 711 C CA . LEU A 1 89 ? -4.520 6.011 -8.487 1.00 98.06 89 LEU A CA 1
ATOM 712 C C . LEU 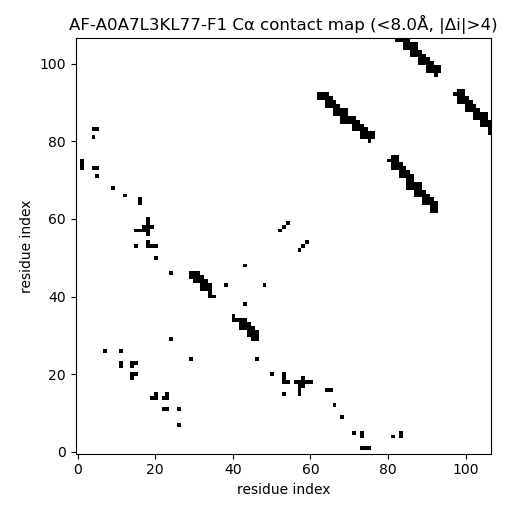A 1 89 ? -3.036 6.321 -8.361 1.00 98.06 89 LEU A C 1
ATOM 714 O O . LEU A 1 89 ? -2.663 7.272 -7.680 1.00 98.06 89 LEU A O 1
ATOM 718 N N . THR A 1 90 ? -2.206 5.571 -9.078 1.00 97.56 90 THR A N 1
ATOM 719 C CA . THR A 1 90 ? -0.756 5.773 -9.112 1.00 97.56 90 THR A CA 1
ATOM 720 C C . THR A 1 90 ? -0.336 6.285 -10.484 1.00 97.56 90 THR A C 1
ATOM 722 O O . THR A 1 90 ? -0.506 5.608 -11.501 1.00 97.56 90 THR A O 1
ATOM 725 N N . GLN A 1 91 ? 0.222 7.491 -10.520 1.00 97.69 91 GLN A N 1
ATOM 726 C CA . GLN A 1 91 ? 0.819 8.110 -11.697 1.00 97.69 91 GLN A CA 1
ATOM 727 C C . GLN A 1 91 ? 2.338 7.948 -11.654 1.00 97.69 91 GLN A C 1
ATOM 729 O O . GLN A 1 91 ? 2.967 8.214 -10.632 1.00 97.69 91 GLN A O 1
ATOM 734 N N . TYR A 1 92 ? 2.931 7.522 -12.765 1.00 95.06 92 TYR A N 1
ATOM 735 C CA . TYR A 1 92 ? 4.368 7.261 -12.862 1.00 95.06 92 TYR A CA 1
ATOM 736 C C . TYR A 1 92 ? 4.878 7.468 -14.291 1.00 95.06 92 TYR A C 1
ATOM 738 O O . TYR A 1 92 ? 4.099 7.517 -15.246 1.00 95.06 92 TYR A O 1
ATOM 746 N N . ILE A 1 93 ? 6.198 7.577 -14.445 1.00 94.94 93 ILE A N 1
ATOM 747 C CA . ILE A 1 93 ? 6.863 7.663 -15.752 1.00 94.94 93 ILE A CA 1
ATOM 748 C C . ILE A 1 93 ? 7.358 6.275 -16.178 1.00 94.94 93 ILE A C 1
ATOM 750 O O . ILE A 1 93 ? 8.151 5.642 -15.475 1.00 94.94 93 ILE A O 1
ATOM 754 N N . ASP A 1 94 ? 6.912 5.793 -17.339 1.00 93.00 94 ASP A N 1
ATOM 755 C CA . ASP A 1 94 ? 7.295 4.477 -17.863 1.00 93.00 94 ASP A CA 1
ATOM 756 C C . ASP A 1 94 ? 8.757 4.419 -18.361 1.00 93.00 94 ASP A C 1
ATOM 758 O O . ASP A 1 94 ? 9.563 5.338 -18.171 1.00 93.00 94 ASP A O 1
ATOM 762 N N . ALA A 1 95 ? 9.164 3.286 -18.940 1.00 90.94 95 ALA A N 1
ATOM 763 C CA . ALA A 1 95 ? 10.512 3.108 -19.487 1.00 90.94 95 ALA A CA 1
ATOM 764 C C . ALA A 1 95 ? 10.779 3.971 -20.735 1.00 90.94 95 ALA A C 1
ATOM 766 O O . ALA A 1 95 ? 11.934 4.234 -21.054 1.00 90.94 95 ALA A O 1
ATOM 767 N N . GLN A 1 96 ? 9.730 4.432 -21.418 1.00 95.12 96 GLN A N 1
ATOM 768 C CA . GLN A 1 96 ? 9.801 5.291 -22.597 1.00 95.12 96 GLN A CA 1
ATOM 769 C C . GLN A 1 96 ? 9.687 6.783 -22.246 1.00 95.12 96 GLN A C 1
ATOM 771 O O . GLN A 1 96 ? 9.603 7.616 -23.147 1.00 95.12 96 GLN A O 1
ATOM 776 N N . GLY A 1 97 ? 9.670 7.136 -20.956 1.00 93.75 97 GLY A N 1
ATOM 777 C CA . GLY A 1 97 ? 9.563 8.522 -20.505 1.00 93.75 97 GLY A CA 1
ATOM 778 C C . GLY A 1 97 ? 8.148 9.099 -20.591 1.00 93.75 97 GLY A C 1
ATOM 779 O O . GLY A 1 97 ? 7.987 10.315 -20.520 1.00 93.75 97 GLY A O 1
ATOM 780 N N . ARG A 1 98 ? 7.114 8.263 -20.756 1.00 96.31 98 ARG A N 1
ATOM 781 C CA . ARG A 1 98 ? 5.724 8.716 -20.885 1.00 96.31 98 ARG A CA 1
ATOM 782 C C . ARG A 1 98 ? 4.982 8.600 -19.553 1.00 96.31 98 ARG A C 1
ATOM 784 O O . ARG A 1 98 ? 5.169 7.611 -18.841 1.00 96.31 98 ARG A O 1
ATOM 791 N N . PRO A 1 99 ? 4.109 9.566 -19.222 1.00 96.88 99 PRO A N 1
ATOM 792 C CA . PRO A 1 99 ? 3.257 9.452 -18.051 1.00 96.88 99 PRO A CA 1
ATOM 793 C C . PRO A 1 99 ? 2.228 8.336 -18.252 1.00 96.88 99 PRO A C 1
ATOM 795 O O . PRO A 1 99 ? 1.581 8.232 -19.298 1.00 96.88 99 PRO A O 1
ATOM 798 N N . ARG A 1 100 ? 2.076 7.498 -17.230 1.00 97.75 100 ARG A N 1
ATOM 799 C CA . ARG A 1 100 ? 1.070 6.440 -17.131 1.00 97.75 100 ARG A CA 1
ATOM 800 C C . ARG A 1 100 ? 0.302 6.600 -15.827 1.00 97.75 100 ARG A C 1
ATOM 802 O O . ARG A 1 100 ? 0.781 7.219 -14.879 1.00 97.75 100 ARG A O 1
ATOM 809 N N . THR A 1 101 ? -0.897 6.038 -15.788 1.00 98.00 101 THR A N 1
ATOM 810 C CA . THR A 1 101 ? -1.732 5.984 -14.588 1.00 98.00 101 THR A CA 1
ATOM 811 C C . THR A 1 101 ? -2.282 4.575 -14.457 1.00 98.00 101 THR A C 1
ATOM 813 O O . THR A 1 101 ? -2.768 4.026 -15.446 1.00 98.00 101 THR A O 1
ATOM 816 N N . SER A 1 102 ? -2.185 4.001 -13.261 1.00 97.31 102 SER A N 1
ATOM 817 C CA . SER A 1 102 ? -2.762 2.699 -12.931 1.00 97.31 102 SER A CA 1
ATOM 818 C C . SER A 1 102 ? -3.658 2.820 -11.699 1.00 97.31 102 SER A C 1
ATOM 820 O O . SER A 1 102 ? -3.217 3.416 -10.713 1.00 97.31 102 SER A O 1
ATOM 822 N N . PRO A 1 103 ? -4.888 2.282 -11.738 1.00 97.19 103 PRO A N 1
ATOM 823 C CA . PRO A 1 103 ? -5.715 2.108 -10.552 1.00 97.19 103 PRO A CA 1
ATOM 824 C C . PRO A 1 103 ? -5.372 0.814 -9.799 1.00 97.19 103 PRO A C 1
ATOM 826 O O . PRO A 1 103 ? -4.901 -0.149 -10.404 1.00 97.19 103 PRO A O 1
ATOM 829 N N . SER A 1 104 ? -5.665 0.807 -8.501 1.00 96.50 104 SER A N 1
ATOM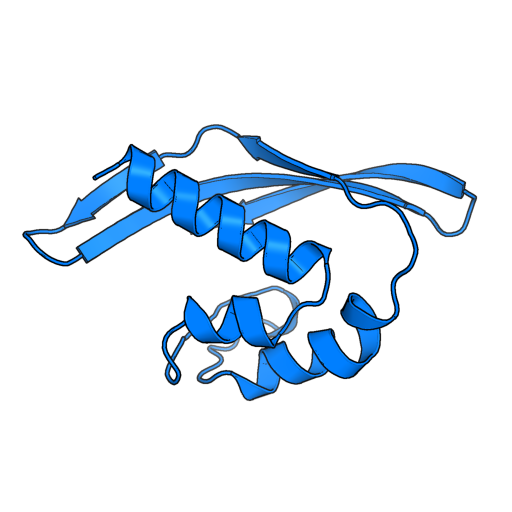 830 C CA . SER A 1 104 ? -5.738 -0.362 -7.618 1.00 96.50 104 SER A CA 1
ATOM 831 C C . SER A 1 104 ? -6.920 -0.185 -6.657 1.00 96.50 104 SER A C 1
ATOM 833 O O . SER A 1 104 ? -7.228 0.945 -6.266 1.00 96.50 104 SER A O 1
ATOM 835 N N . GLU A 1 105 ? -7.604 -1.275 -6.319 1.00 96.00 105 GLU A N 1
ATOM 836 C CA . GLU A 1 105 ? -8.668 -1.311 -5.309 1.00 96.00 105 GLU A CA 1
ATOM 837 C C . GLU A 1 105 ? -8.061 -1.815 -3.997 1.00 96.00 105 GLU A C 1
ATOM 839 O O . GLU A 1 105 ? -7.454 -2.882 -3.977 1.00 96.00 105 GLU A O 1
ATOM 844 N N . GLU A 1 106 ? -8.198 -1.040 -2.921 1.00 95.44 106 GLU A N 1
ATOM 845 C CA . GLU A 1 106 ? -7.500 -1.263 -1.649 1.00 95.44 106 GLU A CA 1
ATOM 846 C C . GLU A 1 106 ? 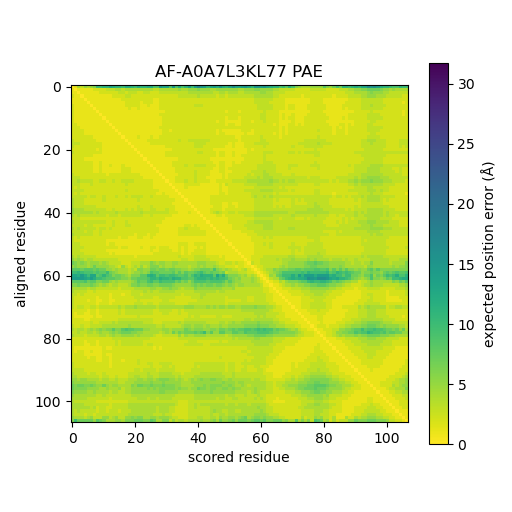-8.511 -1.384 -0.495 1.00 95.44 106 GLU A C 1
ATOM 848 O O . GLU A 1 106 ? -9.532 -0.680 -0.482 1.00 95.44 106 GLU A O 1
ATOM 853 N N . THR A 1 107 ? -8.211 -2.242 0.486 1.00 88.00 107 THR A N 1
ATOM 854 C CA . THR A 1 107 ? -9.002 -2.481 1.714 1.00 88.00 107 THR A CA 1
ATOM 855 C C . THR A 1 107 ? -8.122 -2.734 2.923 1.00 88.00 107 THR A C 1
ATOM 857 O O . THR A 1 107 ? -7.074 -3.384 2.728 1.00 88.00 107 THR A O 1
#

InterPro domains:
  IPR013543 Calcium/calmodulin-dependent protein kinase II, association-domain [PF08332] (1-107)
  IPR032710 NTF2-like domain superfamily [SSF54427] (2-107)

Foldseek 3Di:
DLVVVVVLVVQLVVCQQQLPVVSNPVSDDQQDWDDDVQCVRDIDTGDVVVNCCSVPPRNPDPWDKDKDWAPWDKDADPDPDIDIWTKIWIWTQDPVRDIDIDIDTDD

Solvent-accessible surface area (backbone atoms only — not comparable to full-atom values): 6358 Å² total; per-residue (Å²): 105,69,71,54,53,52,52,50,51,51,52,44,52,50,19,55,72,62,20,36,57,69,62,33,58,74,73,48,60,73,75,38,70,48,79,50,83,91,48,73,85,39,84,45,71,36,56,68,73,59,47,52,46,27,77,72,44,35,57,71,54,87,65,71,70,49,77,48,84,40,79,75,45,69,49,77,48,82,91,89,44,67,52,52,36,33,36,40,38,41,36,36,60,50,98,85,72,42,83,45,75,46,81,47,84,48,109

Sequence (107 aa):
RKQEIIKITEQLIEAVNNGDFEAYAKICDPGLTSFEPEALGNLVEGMDFHRFYFENWLSKNNKPIHTTILNPHVHVIGEDAACIAYIRLTQYIDAQGRPRTSPSEET

Organism: NCBI:txid626378

Nearest PDB structures (foldseek):
  2ux0-assembly1_A  TM=9.785E-01  e=6.830E-16  Homo sapiens
  8uso-assembly1_A  TM=9.904E-01  e=2.228E-15  Homo sapiens
  8syg-assembly1_B  TM=9.861E-01  e=6.031E-15  Aequorea victoria
  6of8-assembly1_B-2  TM=9.818E-01  e=2.094E-14  Homo sapiens
  8uso-assembly1_C  TM=9.706E-01  e=1.534E-14  Homo sapiens

Secondary structure (DSSP, 8-state):
-HHHHHHHHHHHHHHHHTT-HHHHHHHS-TT-EE--GGGTTPPEESSHHHHHHHHHTGGG--S-EEEEEEEEEEEEETTTEEEEEEEEEEEEE-TTS-EEEEEEEE-

pLDDT: mean 95.94, std 3.65, range [80.31, 98.5]